Protein AF-A0A353YD18-F1 (afdb_monomer)

Sequence (126 aa):
MGLILHNTLSGTKETFEPLEAHHVRMYTCGPTVWNFAHVGNLRAFLFYDLLRRHLQVVGHRVTHVMNLTDIDDRILDQAMHANTTIAEYVKPYGAAFFADMAALRAQEAEHYPKATEHIPEMVAMV

pLDDT: mean 96.83, std 3.8, range [59.31, 98.75]

Solvent-accessible surface area (backbone atoms only — not comparable to full-atom values): 7366 Å² total; per-residue (Å²): 133,80,59,70,43,76,39,79,92,80,72,44,78,41,77,64,73,62,96,41,90,58,37,41,81,43,79,45,90,50,55,65,25,69,50,78,81,49,72,74,54,52,53,54,56,51,49,54,36,51,51,52,53,49,45,42,73,76,63,29,50,73,49,36,38,31,40,35,39,65,68,51,73,69,36,51,54,50,12,59,75,68,73,51,51,47,72,66,56,24,48,64,23,49,53,47,46,54,52,53,37,53,75,69,66,49,72,82,58,81,37,67,55,41,50,78,82,41,49,70,61,57,61,73,72,108

Structure (mmCIF, N/CA/C/O backbone):
data_AF-A0A353YD18-F1
#
_entry.id   AF-A0A353YD18-F1
#
loop_
_atom_site.group_PDB
_atom_site.id
_atom_site.type_symbol
_atom_site.label_atom_id
_atom_site.label_alt_id
_atom_site.label_comp_id
_atom_site.label_asym_id
_atom_site.label_entity_id
_atom_site.label_seq_id
_atom_site.pdbx_PDB_ins_code
_atom_site.Cartn_x
_atom_site.Cartn_y
_atom_site.Cartn_z
_atom_site.occupancy
_atom_site.B_iso_or_equiv
_atom_site.auth_seq_id
_atom_site.auth_comp_id
_atom_site.auth_asym_id
_atom_site.auth_atom_id
_atom_site.pdbx_PDB_model_num
ATOM 1 N N . MET A 1 1 ? -14.650 -0.190 25.017 1.00 59.31 1 MET A N 1
ATOM 2 C CA . MET A 1 1 ? -13.980 1.091 24.705 1.00 59.31 1 MET A CA 1
ATOM 3 C C . MET A 1 1 ? -13.838 1.165 23.193 1.00 59.31 1 MET A C 1
ATOM 5 O O . MET A 1 1 ? -13.402 0.169 22.630 1.00 59.31 1 MET A O 1
ATOM 9 N N . GLY A 1 2 ? -14.259 2.256 22.546 1.00 82.50 2 GLY A N 1
ATOM 10 C CA . GLY A 1 2 ? -14.096 2.421 21.094 1.00 82.50 2 GLY A CA 1
ATOM 11 C C . GLY A 1 2 ? -12.632 2.638 20.698 1.00 82.50 2 GLY A C 1
ATOM 12 O O . GLY A 1 2 ? -11.828 3.070 21.527 1.00 82.50 2 GLY A O 1
ATOM 13 N N . LEU A 1 3 ? -12.283 2.325 19.448 1.00 93.00 3 LEU A N 1
ATOM 14 C CA . LEU A 1 3 ? -10.973 2.644 18.876 1.00 93.00 3 LEU A CA 1
ATOM 15 C C . LEU A 1 3 ? -10.844 4.168 18.737 1.00 93.00 3 LEU A C 1
ATOM 17 O O . LEU A 1 3 ? -11.754 4.819 18.236 1.00 93.00 3 LEU A O 1
ATOM 21 N N . ILE A 1 4 ? -9.721 4.737 19.174 1.00 96.25 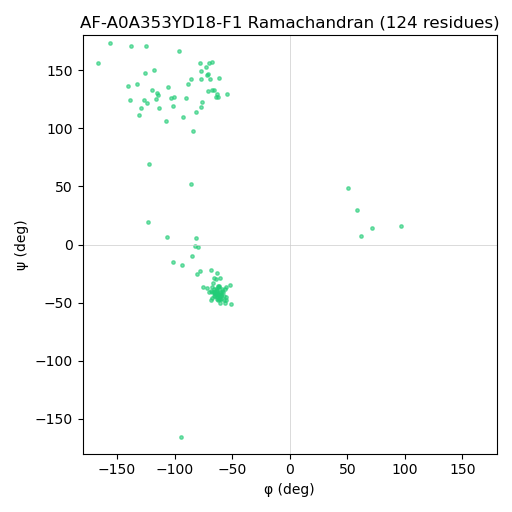4 ILE A N 1
ATOM 22 C CA . ILE A 1 4 ? -9.410 6.165 19.023 1.00 96.25 4 ILE A CA 1
ATOM 23 C C . ILE A 1 4 ? -8.180 6.284 18.127 1.00 96.25 4 ILE A C 1
ATOM 25 O O . ILE A 1 4 ? -7.138 5.700 18.434 1.00 96.25 4 ILE A O 1
ATOM 29 N N . LEU A 1 5 ? -8.287 7.050 17.043 1.00 96.25 5 LEU A N 1
ATOM 30 C CA . LEU A 1 5 ? -7.210 7.268 16.077 1.00 96.25 5 LEU A CA 1
ATOM 31 C C . LEU A 1 5 ? -6.823 8.745 16.036 1.00 96.25 5 LEU A C 1
ATOM 33 O O . LEU A 1 5 ? -7.641 9.625 16.281 1.00 96.25 5 LEU A O 1
ATOM 37 N N . HIS A 1 6 ? -5.558 9.028 15.732 1.00 97.88 6 HIS A N 1
ATOM 38 C CA . HIS A 1 6 ? -5.152 10.390 15.402 1.00 97.88 6 HIS A CA 1
ATOM 39 C C . HIS A 1 6 ? -5.598 10.706 13.972 1.00 97.88 6 HIS A C 1
ATOM 41 O O . HIS A 1 6 ? -5.150 10.047 13.035 1.00 97.88 6 HIS A O 1
ATOM 47 N N . ASN A 1 7 ?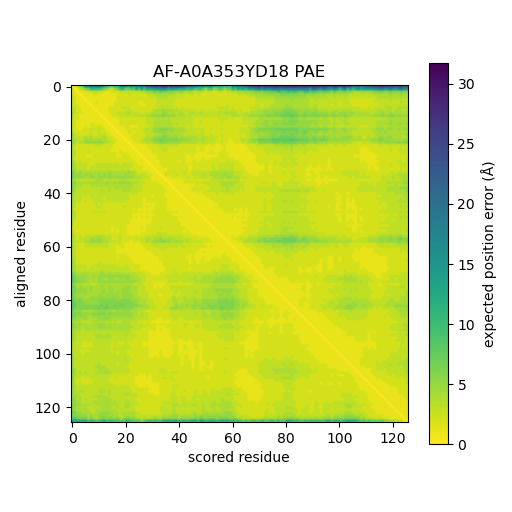 -6.467 11.701 13.816 1.00 98.25 7 ASN A N 1
ATOM 48 C CA . ASN A 1 7 ? -6.922 12.173 12.520 1.00 98.25 7 ASN A CA 1
ATOM 49 C C . ASN A 1 7 ? -6.024 13.328 12.063 1.00 98.25 7 ASN A C 1
ATOM 51 O O . ASN A 1 7 ? -6.076 14.427 12.613 1.00 98.25 7 ASN A O 1
ATOM 55 N N . THR A 1 8 ? -5.199 13.088 11.043 1.00 98.06 8 THR A N 1
ATOM 56 C CA . THR A 1 8 ? -4.292 14.106 10.493 1.00 98.06 8 THR A CA 1
ATOM 57 C C . THR A 1 8 ? -5.037 15.330 9.948 1.00 98.06 8 THR A C 1
ATOM 59 O O . THR A 1 8 ? -4.482 16.422 10.004 1.00 98.06 8 THR A O 1
ATOM 62 N N . LEU A 1 9 ? -6.285 15.188 9.477 1.00 97.75 9 LEU A N 1
ATOM 63 C CA . LEU A 1 9 ? -7.080 16.312 8.963 1.00 97.75 9 LEU A CA 1
ATOM 64 C C . LEU A 1 9 ? -7.422 17.330 10.061 1.00 97.75 9 LEU A C 1
ATOM 66 O O . LEU A 1 9 ? -7.360 18.532 9.818 1.00 97.75 9 LEU A O 1
ATOM 70 N N . SER A 1 10 ? -7.773 16.861 11.261 1.00 98.00 10 SER A N 1
ATOM 71 C CA . SER A 1 10 ? -8.089 17.733 12.401 1.00 98.00 10 SER A CA 1
ATOM 72 C C . SER A 1 10 ? -6.888 18.009 13.304 1.00 98.00 10 SER A C 1
ATOM 74 O O . SER A 1 10 ? -6.920 18.937 14.108 1.00 98.00 10 SER A O 1
ATOM 76 N N . GLY A 1 11 ? -5.835 17.191 13.214 1.00 98.19 11 GLY A N 1
ATOM 77 C CA . GLY A 1 11 ? -4.684 17.237 14.113 1.00 98.19 11 GLY A CA 1
ATOM 78 C C . GLY A 1 11 ? -4.988 16.724 15.524 1.00 98.19 11 GLY A C 1
ATOM 79 O O . GLY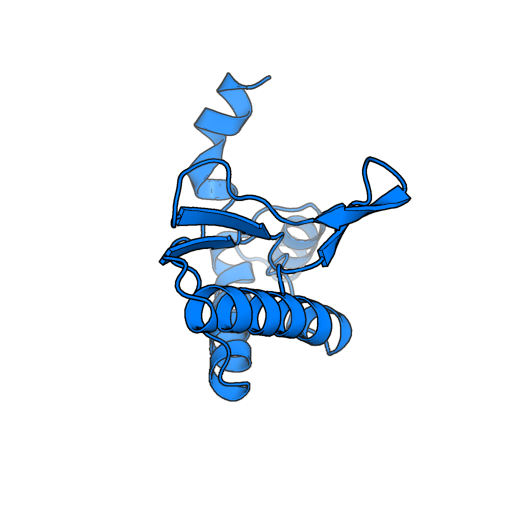 A 1 11 ? -4.194 16.944 16.440 1.00 98.19 11 GLY A O 1
ATOM 80 N N . THR A 1 12 ? -6.114 16.035 15.732 1.00 98.38 12 THR A N 1
ATOM 81 C CA . THR A 1 12 ? -6.559 15.579 17.058 1.00 98.38 12 THR A CA 1
ATOM 82 C C . THR A 1 12 ? -6.815 14.074 17.107 1.00 98.38 12 THR A C 1
ATOM 84 O O . THR A 1 12 ? -6.715 13.369 16.105 1.00 98.38 12 THR A O 1
ATOM 87 N N . LYS A 1 13 ? -7.046 13.539 18.312 1.00 98.19 13 LYS A N 1
ATOM 88 C CA . LYS A 1 13 ? -7.473 12.149 18.502 1.00 98.19 13 LYS A CA 1
ATOM 89 C C . LYS A 1 13 ? -8.997 12.094 18.482 1.00 98.19 13 LYS A C 1
ATOM 91 O O . LYS A 1 13 ? -9.630 12.775 19.281 1.00 98.19 13 LYS A O 1
ATOM 96 N N . GLU A 1 14 ? -9.553 11.251 17.627 1.00 97.94 14 GLU A N 1
ATOM 97 C CA . GLU A 1 14 ? -10.992 11.118 17.407 1.00 97.94 14 GLU A CA 1
ATOM 98 C C . GLU A 1 14 ? -11.431 9.667 17.596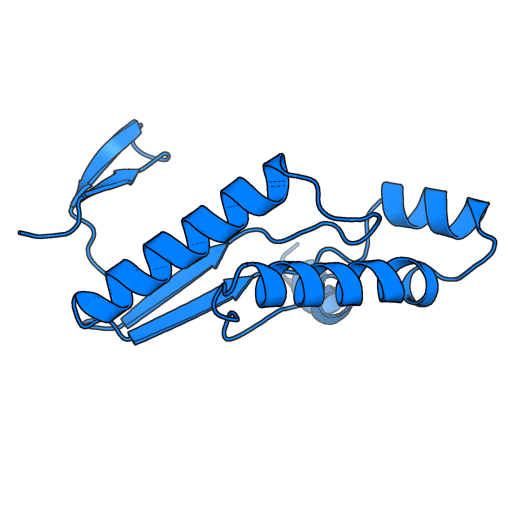 1.00 97.94 14 GLU A C 1
ATOM 100 O O . GLU A 1 14 ? -10.675 8.729 17.317 1.00 97.94 14 GLU A O 1
ATOM 105 N N . THR A 1 15 ? -12.658 9.477 18.080 1.00 96.62 15 THR A N 1
ATOM 106 C CA . THR A 1 15 ? -13.292 8.156 18.092 1.00 96.62 15 THR A CA 1
ATOM 107 C C . THR A 1 15 ? -13.486 7.698 16.652 1.00 96.62 15 THR A C 1
ATOM 109 O O . THR A 1 15 ? -14.056 8.416 15.836 1.00 96.62 15 THR A O 1
ATOM 112 N N . PHE A 1 16 ? -13.003 6.501 16.338 1.00 96.06 16 PHE A N 1
ATOM 113 C CA . PHE A 1 16 ? -13.209 5.895 15.035 1.00 96.06 16 PHE A CA 1
ATOM 114 C C . PHE A 1 16 ? -14.637 5.358 14.925 1.00 96.06 16 PHE A C 1
ATOM 116 O O . PHE A 1 16 ? -15.037 4.482 15.695 1.00 96.06 16 PHE A O 1
ATOM 123 N N . GLU A 1 17 ? -15.367 5.843 13.925 1.00 94.75 17 GLU A N 1
ATOM 124 C CA . GLU A 1 17 ? -16.694 5.356 13.561 1.00 94.75 17 GLU A CA 1
ATOM 125 C C . GLU A 1 17 ? -16.700 4.997 12.067 1.00 94.75 17 GLU A C 1
ATOM 127 O O . GLU A 1 17 ? -16.332 5.830 11.233 1.00 94.75 17 GLU A O 1
ATOM 132 N N . PRO A 1 18 ? -17.058 3.754 11.691 1.00 95.50 18 PRO A N 1
ATOM 133 C CA . PRO A 1 18 ? -17.093 3.370 10.290 1.00 95.50 18 PRO A CA 1
ATOM 134 C C . PRO A 1 18 ? -18.269 4.040 9.574 1.00 95.50 18 PRO A C 1
ATOM 136 O O . PRO A 1 18 ? -19.354 4.186 10.130 1.00 95.50 18 PRO A O 1
ATOM 139 N N . LEU A 1 19 ? -18.071 4.374 8.298 1.00 95.94 19 LEU A N 1
ATOM 140 C CA . LEU A 1 19 ? -19.125 4.954 7.460 1.00 95.94 19 LEU A CA 1
ATOM 141 C C . LEU A 1 19 ? -20.311 3.991 7.239 1.00 95.94 19 LEU A C 1
ATOM 143 O O . LEU A 1 19 ? -21.441 4.432 7.061 1.00 95.94 19 LE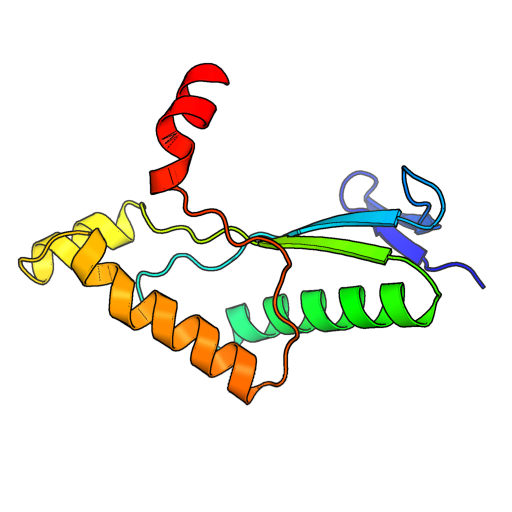U A O 1
ATOM 147 N N . GLU A 1 20 ? -20.056 2.682 7.242 1.00 96.19 20 GLU A N 1
ATOM 148 C CA . GLU A 1 20 ? -21.068 1.627 7.175 1.00 96.19 20 GLU A CA 1
ATOM 149 C C . GLU A 1 20 ? -20.956 0.757 8.433 1.00 96.19 20 GLU A C 1
ATOM 151 O O . GLU A 1 20 ? -19.859 0.348 8.823 1.00 96.19 20 GLU A O 1
ATOM 156 N N . ALA A 1 21 ? -22.084 0.458 9.082 1.00 94.50 21 ALA A N 1
ATOM 157 C CA . ALA A 1 21 ? -22.085 -0.341 10.303 1.00 94.50 21 ALA A CA 1
ATOM 158 C C . ALA A 1 21 ? -21.369 -1.686 10.082 1.00 94.50 21 ALA A C 1
ATOM 160 O O . ALA A 1 21 ? -21.652 -2.410 9.131 1.00 94.50 21 ALA A O 1
ATOM 161 N N . HIS A 1 22 ? -20.431 -2.018 10.973 1.00 94.00 22 HIS A N 1
ATOM 162 C CA . HIS A 1 22 ? -19.619 -3.243 10.922 1.00 94.00 22 HIS A CA 1
ATOM 163 C C . HIS A 1 22 ? -18.714 -3.410 9.685 1.00 94.00 22 HIS A C 1
ATOM 165 O O . HIS A 1 22 ? -18.061 -4.447 9.570 1.00 94.00 22 HIS A O 1
ATOM 171 N N . HIS A 1 23 ? -18.591 -2.406 8.809 1.00 98.06 23 HIS A N 1
ATOM 172 C CA . HIS A 1 23 ? -17.754 -2.482 7.613 1.00 98.06 23 HIS A CA 1
ATOM 173 C C . HIS A 1 23 ? -16.801 -1.287 7.495 1.00 98.06 23 HIS A C 1
ATOM 175 O O . HIS A 1 23 ? -17.204 -0.136 7.342 1.00 98.06 23 HIS A O 1
ATOM 181 N N . VAL A 1 24 ? -15.502 -1.580 7.522 1.00 98.19 24 VAL A N 1
ATOM 182 C CA . VAL A 1 24 ? -14.439 -0.594 7.328 1.00 98.19 24 VAL A CA 1
ATOM 183 C C . VAL A 1 24 ? -13.873 -0.721 5.923 1.00 98.19 24 VAL A C 1
ATOM 185 O O . VAL A 1 24 ? -13.415 -1.790 5.527 1.00 98.19 24 VAL A O 1
ATOM 188 N N . ARG A 1 25 ? -13.853 0.390 5.186 1.00 98.31 25 ARG A N 1
ATOM 189 C CA . ARG A 1 25 ? -13.127 0.514 3.918 1.00 98.31 25 ARG A CA 1
ATOM 190 C C . ARG A 1 25 ? -11.835 1.272 4.186 1.00 98.31 25 ARG A C 1
ATOM 192 O O . ARG A 1 25 ? -11.884 2.402 4.662 1.00 98.31 25 ARG A O 1
ATOM 199 N N . MET A 1 26 ? -10.702 0.638 3.917 1.00 98.19 26 MET A N 1
ATOM 200 C CA . MET A 1 26 ? -9.377 1.170 4.216 1.00 98.19 26 MET A CA 1
ATOM 201 C C . MET A 1 26 ? -8.548 1.215 2.937 1.00 98.19 26 MET A C 1
ATOM 203 O O . MET A 1 26 ? -8.322 0.183 2.315 1.00 98.19 26 MET A O 1
ATOM 207 N N . TYR A 1 27 ? -8.073 2.399 2.558 1.00 98.62 27 TYR A N 1
ATOM 208 C CA . TYR A 1 27 ? -7.066 2.556 1.511 1.00 98.62 27 TYR A CA 1
ATOM 209 C C . TYR A 1 27 ? -5.724 2.906 2.149 1.00 98.62 27 TYR A C 1
ATOM 211 O O . TYR A 1 27 ? -5.664 3.766 3.029 1.00 98.62 27 TYR A O 1
ATOM 219 N N . THR A 1 28 ? -4.648 2.269 1.697 1.00 98.31 28 THR A N 1
ATOM 220 C CA . THR A 1 28 ? -3.280 2.606 2.108 1.00 98.31 28 THR A CA 1
ATOM 221 C C . THR A 1 28 ? -2.384 2.712 0.889 1.00 98.31 28 THR A C 1
ATOM 223 O O . THR A 1 28 ? -2.437 1.839 0.025 1.00 98.31 28 THR A O 1
ATOM 226 N N . CYS A 1 29 ? -1.508 3.715 0.848 1.00 97.94 29 CYS A N 1
ATOM 227 C CA . CYS A 1 29 ? -0.490 3.782 -0.194 1.00 97.94 29 CYS A CA 1
ATOM 228 C C . CYS A 1 29 ? 0.446 2.568 -0.094 1.00 97.94 29 CYS A C 1
ATOM 230 O O . CYS A 1 29 ? 0.991 2.292 0.979 1.00 97.94 29 CYS A O 1
ATOM 232 N N . GLY A 1 30 ? 0.618 1.846 -1.197 1.00 97.00 30 GLY A N 1
ATOM 233 C CA . GLY A 1 30 ? 1.574 0.749 -1.297 1.00 97.00 30 GLY A CA 1
ATOM 234 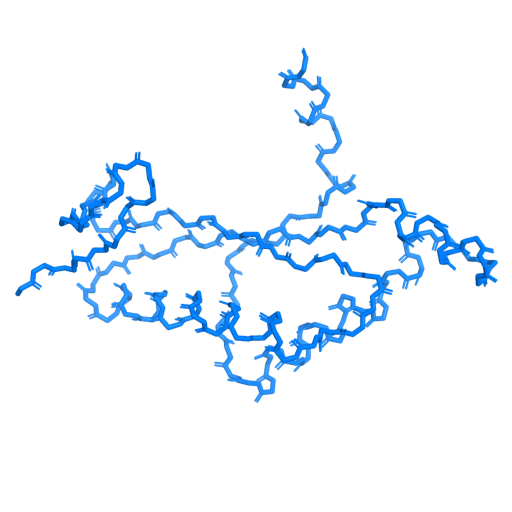C C . GLY A 1 30 ? 2.924 1.179 -1.882 1.00 97.00 30 GLY A C 1
ATOM 235 O O . GLY A 1 30 ? 3.247 2.371 -1.909 1.00 97.00 30 GLY A O 1
ATOM 236 N N . PRO A 1 31 ? 3.766 0.216 -2.291 1.00 97.31 31 PRO A N 1
ATOM 237 C CA . PRO A 1 31 ? 5.111 0.486 -2.780 1.00 97.31 31 PRO A CA 1
ATOM 238 C C . PRO A 1 31 ? 5.127 1.031 -4.214 1.00 97.31 31 PRO A C 1
ATOM 240 O O . PRO A 1 31 ? 4.335 0.626 -5.066 1.00 97.31 31 PRO A O 1
ATOM 243 N N . THR A 1 32 ? 6.133 1.856 -4.506 1.00 97.62 32 THR A N 1
ATOM 244 C CA . THR A 1 32 ? 6.641 2.019 -5.874 1.00 97.62 32 THR A CA 1
ATOM 245 C C . THR A 1 32 ? 7.596 0.871 -6.172 1.00 97.62 32 THR A C 1
ATOM 247 O O . THR A 1 32 ? 8.649 0.764 -5.541 1.00 97.62 32 THR A O 1
ATOM 250 N N . VAL A 1 33 ? 7.238 -0.002 -7.113 1.00 96.75 33 VAL A N 1
ATOM 251 C CA . VAL A 1 33 ? 7.903 -1.300 -7.344 1.00 96.75 33 VAL A CA 1
ATOM 252 C C . VAL A 1 33 ? 9.123 -1.191 -8.269 1.00 96.75 33 VAL A C 1
ATOM 254 O O . VAL A 1 33 ? 9.249 -1.909 -9.254 1.00 96.75 33 VAL A O 1
ATOM 257 N N . TRP A 1 34 ? 10.036 -0.273 -7.948 1.00 95.62 34 TRP A N 1
ATOM 258 C CA . TRP A 1 34 ? 11.270 -0.028 -8.713 1.00 95.62 34 TRP A CA 1
ATOM 259 C C . TRP A 1 34 ? 12.525 -0.662 -8.090 1.00 95.62 34 TRP A C 1
ATOM 261 O O . TRP A 1 34 ? 13.568 -0.728 -8.741 1.00 95.62 34 TRP A O 1
ATOM 271 N N . ASN A 1 35 ? 12.439 -1.073 -6.819 1.00 96.25 35 ASN A N 1
ATOM 272 C CA . ASN A 1 35 ? 13.504 -1.715 -6.050 1.00 96.25 35 ASN A CA 1
ATOM 273 C C . ASN A 1 35 ? 12.905 -2.554 -4.897 1.00 96.25 35 ASN A C 1
ATOM 275 O O . ASN A 1 35 ? 11.701 -2.496 -4.643 1.00 96.25 35 ASN A O 1
ATOM 279 N N . PHE A 1 36 ? 13.738 -3.314 -4.182 1.00 97.50 36 PHE A N 1
ATOM 280 C CA . PHE A 1 36 ? 13.352 -4.046 -2.972 1.00 97.50 36 PHE A CA 1
ATOM 281 C C . PHE A 1 36 ? 12.872 -3.105 -1.859 1.00 97.50 36 PHE A C 1
ATOM 283 O O . PHE A 1 36 ? 13.423 -2.017 -1.660 1.00 97.50 36 PHE A O 1
ATOM 290 N N . ALA A 1 37 ? 11.863 -3.543 -1.101 1.00 96.75 37 ALA A N 1
ATOM 291 C CA . ALA A 1 37 ? 11.340 -2.786 0.028 1.00 96.75 37 ALA A CA 1
ATOM 292 C C . ALA A 1 37 ? 12.391 -2.680 1.143 1.00 96.75 37 ALA A C 1
ATOM 294 O O . ALA A 1 37 ? 13.000 -3.666 1.554 1.00 96.75 37 ALA A O 1
ATOM 295 N N . HIS A 1 38 ? 12.584 -1.477 1.682 1.00 96.62 38 HIS A N 1
ATOM 296 C CA . HIS A 1 38 ? 13.472 -1.272 2.824 1.00 96.62 38 HIS A CA 1
ATOM 297 C C . HIS A 1 38 ? 12.688 -1.267 4.144 1.00 96.62 38 HIS A C 1
ATOM 299 O O . HIS A 1 38 ? 11.472 -1.070 4.168 1.00 96.62 38 HIS A O 1
ATOM 305 N N . VAL A 1 39 ? 13.388 -1.367 5.281 1.00 96.50 39 VAL A N 1
ATOM 306 C CA . VAL A 1 39 ? 12.772 -1.426 6.627 1.00 96.50 39 VAL A CA 1
ATOM 307 C C . VAL A 1 39 ? 11.776 -0.291 6.905 1.00 96.50 39 VAL A C 1
ATOM 309 O O . VAL A 1 39 ? 10.746 -0.505 7.539 1.00 96.50 39 VAL A O 1
ATOM 312 N N . GLY A 1 40 ? 12.033 0.912 6.379 1.00 96.00 40 GLY A N 1
ATOM 313 C CA . GLY A 1 40 ? 11.086 2.029 6.444 1.00 96.00 40 GLY A CA 1
ATOM 314 C C . GLY A 1 40 ? 9.730 1.751 5.775 1.00 96.00 40 GLY A C 1
ATOM 315 O O . GLY A 1 40 ? 8.705 2.085 6.364 1.00 96.00 40 GLY A O 1
ATOM 316 N N . ASN A 1 41 ? 9.701 1.105 4.600 1.00 96.50 41 ASN A N 1
ATOM 317 C CA . ASN A 1 41 ? 8.452 0.709 3.944 1.00 96.50 41 ASN A CA 1
ATOM 318 C C . ASN A 1 41 ? 7.757 -0.386 4.756 1.00 96.50 41 ASN A C 1
ATOM 320 O O . ASN A 1 41 ? 6.582 -0.262 5.089 1.00 96.50 41 ASN A O 1
ATOM 324 N N . LEU A 1 42 ? 8.517 -1.414 5.149 1.00 96.88 42 LEU A N 1
ATOM 325 C CA . LEU A 1 42 ? 7.997 -2.562 5.894 1.00 96.88 42 LEU A CA 1
ATOM 326 C C . LEU A 1 42 ? 7.356 -2.140 7.220 1.00 96.88 42 LEU A C 1
ATOM 328 O O . LEU A 1 42 ? 6.294 -2.640 7.577 1.00 96.88 42 LEU A O 1
ATOM 332 N N . ARG A 1 43 ? 7.934 -1.156 7.922 1.00 97.62 43 ARG A N 1
ATOM 333 C CA . ARG A 1 43 ? 7.327 -0.570 9.126 1.00 97.62 43 ARG A CA 1
ATOM 334 C C . ARG A 1 43 ? 5.928 -0.007 8.855 1.00 97.62 43 ARG A C 1
ATOM 336 O O . ARG A 1 43 ? 5.039 -0.203 9.679 1.00 97.62 43 ARG A O 1
ATOM 343 N N . ALA A 1 44 ? 5.737 0.710 7.747 1.00 96.88 44 ALA A N 1
ATOM 344 C CA . ALA A 1 44 ? 4.436 1.274 7.393 1.00 96.88 44 ALA A CA 1
ATOM 345 C C . ALA A 1 44 ? 3.428 0.166 7.060 1.00 96.88 44 ALA A C 1
ATOM 347 O O . ALA A 1 44 ? 2.328 0.152 7.608 1.00 96.88 44 ALA A O 1
ATOM 348 N N . PHE A 1 45 ? 3.832 -0.815 6.252 1.00 97.62 45 PHE A N 1
ATOM 349 C CA . PHE A 1 45 ? 2.962 -1.927 5.870 1.00 97.62 45 PHE A CA 1
ATOM 350 C C . PHE A 1 45 ? 2.558 -2.803 7.064 1.00 97.62 45 PHE A C 1
ATOM 352 O O . PHE A 1 45 ? 1.398 -3.193 7.176 1.00 97.62 45 PHE A O 1
ATOM 359 N N . LEU A 1 46 ? 3.473 -3.035 8.009 1.00 97.81 46 LEU A N 1
ATOM 360 C CA . LEU A 1 46 ? 3.171 -3.727 9.264 1.00 97.81 46 LEU A CA 1
ATOM 361 C C . LEU A 1 46 ? 2.226 -2.933 10.168 1.00 97.81 46 LEU A C 1
ATOM 363 O O . LEU A 1 46 ? 1.411 -3.524 10.872 1.00 97.81 46 LEU A O 1
ATOM 367 N N . PHE A 1 47 ? 2.299 -1.601 10.158 1.00 97.81 47 PHE A N 1
ATOM 368 C CA . PHE A 1 47 ? 1.315 -0.787 10.868 1.00 97.81 47 PHE A CA 1
ATOM 369 C C . PHE A 1 47 ? -0.084 -0.933 10.251 1.00 97.81 47 PHE A C 1
ATOM 371 O O . PHE A 1 47 ? -1.060 -1.068 10.989 1.00 97.81 47 PHE A O 1
ATOM 378 N N . TYR A 1 48 ? -0.186 -0.964 8.918 1.00 97.44 48 TYR A N 1
ATOM 379 C CA . TYR A 1 48 ? -1.457 -1.204 8.223 1.00 97.44 48 TYR A CA 1
ATOM 380 C C . TYR A 1 48 ? -2.035 -2.582 8.567 1.00 97.44 48 TYR A C 1
ATOM 382 O O . TYR A 1 48 ? -3.220 -2.682 8.885 1.00 97.44 48 TYR A O 1
ATOM 390 N N . ASP A 1 49 ? -1.194 -3.621 8.581 1.00 98.19 49 ASP A N 1
ATOM 391 C CA . ASP A 1 49 ? -1.571 -4.974 9.004 1.00 98.19 49 ASP A CA 1
ATOM 392 C C . ASP A 1 49 ? -2.063 -5.000 10.460 1.00 98.19 49 ASP A C 1
ATOM 394 O O . ASP A 1 49 ? -3.136 -5.531 10.748 1.00 98.19 49 ASP A O 1
ATOM 398 N N . LEU A 1 50 ? -1.339 -4.357 11.382 1.00 97.94 50 LEU A N 1
ATOM 399 C CA . LEU A 1 50 ? -1.738 -4.278 12.787 1.00 97.94 50 LEU A CA 1
ATOM 400 C C . LEU A 1 50 ? -3.101 -3.595 12.957 1.00 97.94 50 LEU A C 1
ATOM 402 O O . LEU A 1 50 ? -3.948 -4.087 13.708 1.00 97.94 50 LEU A O 1
ATOM 406 N N . LEU A 1 51 ? -3.328 -2.483 12.252 1.00 97.38 51 LEU A N 1
ATOM 407 C CA . LEU A 1 51 ? -4.607 -1.778 12.274 1.00 97.38 51 LEU A CA 1
ATOM 408 C C . LEU A 1 51 ? -5.732 -2.659 11.714 1.00 97.38 51 LEU A C 1
ATOM 410 O O . LEU A 1 51 ? -6.773 -2.792 12.358 1.00 97.38 51 LEU A O 1
ATOM 414 N N . ARG A 1 52 ? -5.510 -3.317 10.567 1.00 97.56 52 ARG A N 1
ATOM 415 C CA . ARG A 1 52 ? -6.470 -4.255 9.958 1.00 97.56 52 ARG A CA 1
ATOM 416 C C . ARG A 1 52 ? -6.846 -5.375 10.923 1.00 97.56 52 ARG A C 1
ATOM 418 O O . ARG A 1 52 ? -8.031 -5.612 11.149 1.00 97.56 52 ARG A O 1
ATOM 425 N N . ARG A 1 53 ? -5.854 -6.032 11.530 1.00 97.94 53 ARG A N 1
ATOM 426 C CA . ARG A 1 53 ? -6.066 -7.109 12.509 1.00 97.94 53 ARG A CA 1
ATOM 427 C C . ARG A 1 53 ? -6.856 -6.623 13.712 1.00 97.94 53 ARG A C 1
ATOM 429 O O . ARG A 1 53 ? -7.768 -7.312 14.158 1.00 97.94 53 ARG A O 1
ATOM 436 N N . HIS A 1 54 ? -6.533 -5.438 14.227 1.00 97.00 54 HIS A N 1
ATOM 437 C CA . HIS A 1 54 ? -7.265 -4.865 15.348 1.00 97.00 54 HIS A CA 1
ATOM 438 C C . HIS A 1 54 ? -8.739 -4.631 14.995 1.00 97.00 54 HIS A C 1
ATOM 440 O O . HIS A 1 54 ? -9.613 -5.060 15.745 1.00 97.00 54 HIS A O 1
ATOM 446 N N . LEU A 1 55 ? -9.018 -4.036 13.830 1.00 96.62 55 LEU A N 1
ATOM 447 C CA . LEU A 1 55 ? -10.379 -3.815 13.333 1.00 96.62 55 LEU A CA 1
ATOM 448 C C . LEU A 1 55 ? -11.165 -5.129 13.180 1.00 96.62 55 LEU A C 1
ATOM 450 O O . LEU A 1 55 ? -12.334 -5.194 13.558 1.00 96.62 55 LEU A O 1
ATOM 454 N N . GLN A 1 56 ? -10.518 -6.191 12.696 1.00 96.50 56 GLN A N 1
ATOM 455 C CA . GLN A 1 56 ? -11.126 -7.522 12.599 1.00 96.50 56 GLN A CA 1
ATOM 456 C C . GLN A 1 56 ? -11.446 -8.119 13.975 1.00 96.50 56 GLN A C 1
ATOM 458 O O . GLN A 1 56 ? -12.543 -8.636 14.179 1.00 96.50 56 GLN A O 1
ATOM 463 N N . VAL A 1 57 ? -10.522 -8.016 14.937 1.00 95.88 57 VAL A N 1
ATOM 464 C CA . VAL A 1 57 ? -10.712 -8.530 16.306 1.00 95.88 57 VAL A CA 1
ATOM 465 C C . VAL A 1 57 ? -11.876 -7.839 17.017 1.00 95.88 57 VAL A C 1
ATOM 467 O O . VAL A 1 57 ? -12.608 -8.493 17.756 1.00 95.88 57 VAL A O 1
ATOM 470 N N . VAL A 1 58 ? -12.087 -6.541 16.780 1.00 93.19 58 VAL A N 1
ATOM 471 C CA . VAL A 1 58 ? -13.220 -5.800 17.366 1.00 93.19 58 VAL A CA 1
ATOM 472 C C . VAL A 1 58 ? -14.542 -5.997 16.607 1.00 93.19 58 VAL A C 1
ATOM 474 O O . VAL A 1 58 ? -15.547 -5.390 16.966 1.00 93.19 58 VAL A O 1
ATOM 477 N N . GLY A 1 59 ? -14.568 -6.873 15.595 1.00 94.38 59 GLY A N 1
ATOM 478 C CA . GLY A 1 59 ? -15.791 -7.318 14.924 1.00 94.38 59 GLY A CA 1
ATOM 479 C C . GLY A 1 59 ? -16.137 -6.584 13.629 1.00 94.38 59 GLY A C 1
ATOM 480 O O . GLY A 1 59 ? -17.273 -6.691 13.166 1.00 94.38 59 GLY A O 1
ATOM 481 N N . HIS A 1 60 ? -15.202 -5.843 13.027 1.00 97.00 60 HIS A N 1
ATOM 482 C CA . HIS A 1 60 ? -15.421 -5.251 11.708 1.00 97.00 60 HIS A CA 1
ATOM 483 C C . HIS A 1 60 ? -15.023 -6.203 10.5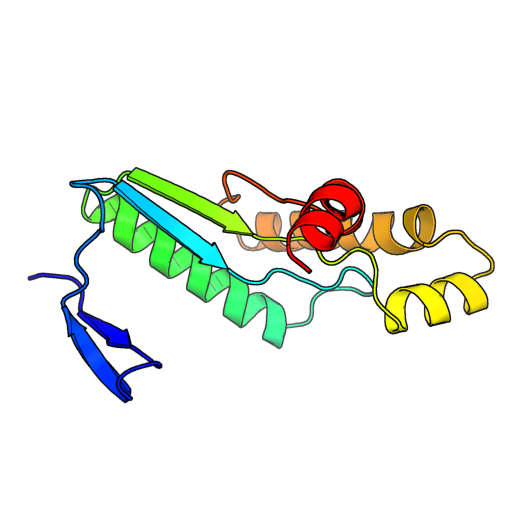79 1.00 97.00 60 HIS A C 1
ATOM 485 O O . HIS A 1 60 ? -13.942 -6.794 10.581 1.00 97.00 60 HIS A O 1
ATOM 491 N N . ARG A 1 61 ? -15.852 -6.253 9.533 1.00 97.62 61 ARG A N 1
ATOM 492 C CA . ARG A 1 61 ? -15.393 -6.644 8.199 1.00 97.62 61 ARG A CA 1
ATOM 493 C C . ARG A 1 61 ? -14.521 -5.516 7.656 1.00 97.62 61 ARG A C 1
ATOM 495 O O . ARG A 1 61 ? -14.927 -4.357 7.704 1.00 97.62 61 ARG A O 1
ATOM 502 N N . VAL A 1 62 ? -13.348 -5.840 7.123 1.00 98.19 62 VAL A N 1
ATOM 503 C CA . VAL A 1 62 ? -12.441 -4.853 6.523 1.00 98.19 62 VAL A CA 1
ATOM 504 C C . VAL A 1 62 ? -12.314 -5.145 5.033 1.00 98.19 62 VAL A C 1
ATOM 506 O O . VAL A 1 62 ? -12.061 -6.286 4.667 1.00 98.19 62 VAL A O 1
ATOM 509 N N . THR A 1 63 ? -12.494 -4.122 4.200 1.00 98.62 63 THR A N 1
ATOM 510 C CA . THR A 1 63 ? -12.070 -4.122 2.796 1.00 98.62 63 THR A CA 1
ATOM 511 C C . THR A 1 63 ? -10.865 -3.197 2.689 1.00 98.62 63 THR A C 1
ATOM 513 O O . THR A 1 63 ? -11.000 -1.976 2.799 1.00 98.62 63 THR A O 1
ATOM 516 N N . HIS A 1 64 ? -9.686 -3.780 2.531 1.00 98.69 64 HIS A N 1
ATOM 517 C CA . HIS A 1 64 ? -8.404 -3.109 2.397 1.00 98.69 64 HIS A CA 1
ATOM 518 C C . HIS A 1 64 ? -7.990 -3.065 0.924 1.00 98.69 64 HIS A C 1
ATOM 520 O O . HIS A 1 64 ? -7.946 -4.081 0.235 1.00 98.69 64 HIS A O 1
ATOM 526 N N . VAL A 1 65 ? -7.679 -1.864 0.448 1.00 98.75 65 VAL A N 1
ATOM 527 C CA . VAL A 1 65 ? -7.092 -1.607 -0.867 1.00 98.75 65 VAL A CA 1
ATOM 528 C C . VAL A 1 65 ? -5.687 -1.042 -0.670 1.00 98.75 65 VAL A C 1
ATOM 530 O O . VAL A 1 65 ? -5.506 -0.072 0.071 1.00 98.75 65 VAL A O 1
ATOM 533 N N . MET A 1 66 ? -4.698 -1.628 -1.340 1.00 98.50 66 MET A N 1
ATOM 534 C CA . MET A 1 66 ? -3.318 -1.143 -1.344 1.00 98.50 66 MET A CA 1
ATOM 535 C C . MET A 1 66 ? -2.804 -1.069 -2.775 1.00 98.50 66 MET A C 1
ATOM 537 O O . MET A 1 66 ? -2.610 -2.095 -3.410 1.00 98.50 66 MET A O 1
ATOM 541 N N . ASN A 1 67 ? -2.571 0.129 -3.300 1.00 98.50 67 ASN A N 1
ATOM 542 C CA . ASN A 1 67 ? -2.104 0.259 -4.678 1.00 98.50 67 ASN A CA 1
ATOM 543 C C . ASN A 1 67 ? -0.675 -0.283 -4.865 1.00 98.50 67 ASN A C 1
ATOM 545 O O . ASN A 1 67 ? 0.124 -0.295 -3.931 1.00 98.50 67 ASN A O 1
ATOM 549 N N . LEU A 1 68 ? -0.332 -0.653 -6.095 1.00 97.88 68 LEU A N 1
ATOM 550 C CA . LEU A 1 68 ? 1.048 -0.866 -6.526 1.00 97.88 68 LEU A CA 1
ATOM 551 C C . LEU A 1 68 ? 1.400 0.210 -7.551 1.00 97.88 68 LEU A C 1
ATOM 553 O O . LEU A 1 68 ? 0.783 0.286 -8.614 1.00 97.88 68 LEU A O 1
ATOM 557 N N . THR A 1 69 ? 2.382 1.053 -7.240 1.00 98.12 69 THR A N 1
ATOM 558 C CA . THR A 1 69 ? 2.846 2.071 -8.186 1.00 98.12 69 THR A CA 1
ATOM 559 C C . THR A 1 69 ? 3.868 1.437 -9.126 1.00 98.12 69 THR A C 1
ATOM 561 O O . THR A 1 69 ? 5.040 1.286 -8.778 1.00 98.12 69 THR A O 1
ATOM 564 N N . ASP A 1 70 ? 3.402 1.033 -10.305 1.00 97.44 70 ASP A N 1
ATOM 565 C CA . ASP A 1 70 ? 4.162 0.341 -11.354 1.00 97.44 70 ASP A CA 1
ATOM 566 C C . ASP A 1 70 ? 4.495 1.229 -12.568 1.00 97.44 70 ASP A C 1
ATOM 568 O O . ASP A 1 70 ? 5.075 0.764 -13.549 1.00 97.44 70 ASP A O 1
ATOM 572 N N . ILE A 1 71 ? 4.185 2.522 -12.472 1.00 96.75 71 ILE A N 1
ATOM 573 C CA . ILE A 1 71 ? 4.629 3.576 -13.383 1.00 96.75 71 ILE A CA 1
ATOM 574 C C . ILE A 1 71 ? 5.011 4.813 -12.562 1.00 96.75 71 ILE A C 1
ATOM 576 O O . ILE A 1 71 ? 4.235 5.284 -11.735 1.00 96.75 71 ILE A O 1
ATOM 580 N N . ASP A 1 72 ? 6.244 5.281 -12.743 1.00 96.88 72 ASP A N 1
ATOM 581 C CA . ASP A 1 72 ? 6.857 6.416 -12.043 1.00 96.88 72 ASP A CA 1
ATOM 582 C C . ASP A 1 72 ? 8.139 6.820 -12.791 1.00 96.88 72 ASP A C 1
ATOM 584 O O . ASP A 1 72 ? 8.749 5.976 -13.460 1.00 96.88 72 ASP A O 1
ATOM 588 N N . ASP A 1 73 ? 8.592 8.066 -12.645 1.00 96.62 73 ASP A N 1
ATOM 589 C CA . ASP A 1 73 ? 9.824 8.561 -13.278 1.00 96.62 73 ASP A CA 1
ATOM 590 C C . ASP A 1 73 ? 11.047 7.694 -12.934 1.00 96.62 73 ASP A C 1
ATOM 592 O O . ASP A 1 73 ? 11.888 7.426 -13.794 1.00 96.62 73 ASP A O 1
ATOM 596 N N . ARG A 1 74 ? 11.134 7.180 -11.697 1.00 95.44 74 ARG A N 1
ATOM 597 C CA . ARG A 1 74 ? 12.230 6.285 -11.286 1.00 95.44 74 ARG A CA 1
ATOM 598 C C . ARG A 1 74 ? 12.176 4.939 -11.993 1.00 95.44 74 ARG A C 1
ATOM 600 O O . ARG A 1 74 ? 13.217 4.374 -12.307 1.00 95.44 74 ARG A O 1
ATOM 607 N N . ILE A 1 75 ? 10.974 4.411 -12.223 1.00 97.19 75 ILE A N 1
ATOM 608 C CA . ILE A 1 75 ? 10.788 3.148 -12.947 1.00 97.19 75 ILE A CA 1
ATOM 609 C C . ILE A 1 75 ? 11.226 3.331 -14.398 1.00 97.19 75 ILE A C 1
ATOM 611 O O . ILE A 1 75 ? 11.938 2.481 -14.926 1.00 97.19 75 ILE A O 1
ATOM 615 N N . LEU A 1 76 ? 10.834 4.446 -15.023 1.00 96.81 76 LEU A N 1
ATOM 616 C CA . LEU A 1 76 ? 11.208 4.762 -16.398 1.00 96.81 76 LEU A CA 1
ATOM 617 C C . LEU A 1 76 ? 12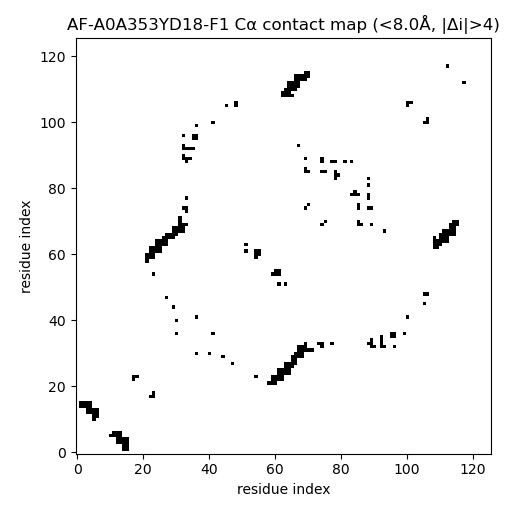.729 4.870 -16.554 1.00 96.81 76 LEU A C 1
ATOM 619 O O . LEU A 1 76 ? 13.300 4.202 -17.414 1.00 96.81 76 LEU A O 1
ATOM 623 N N . ASP A 1 77 ? 13.381 5.651 -15.691 1.00 97.25 77 ASP A N 1
ATOM 624 C CA . ASP A 1 77 ? 14.834 5.831 -15.703 1.00 97.25 77 ASP A CA 1
ATOM 625 C C . ASP A 1 77 ? 15.582 4.497 -15.561 1.00 97.25 77 ASP A C 1
ATOM 627 O O . ASP A 1 77 ? 16.485 4.182 -16.340 1.00 97.25 77 ASP A O 1
ATOM 631 N N . GLN A 1 78 ? 15.181 3.662 -14.603 1.00 97.19 78 GLN A N 1
ATOM 632 C CA . GLN A 1 78 ? 15.859 2.390 -14.371 1.00 97.19 78 GLN A CA 1
ATOM 633 C C . GLN A 1 78 ? 15.587 1.358 -15.471 1.00 97.19 78 GLN A C 1
ATOM 635 O O . GLN A 1 78 ? 16.504 0.641 -15.873 1.00 97.19 78 GLN A O 1
ATOM 640 N N . ALA A 1 79 ? 14.366 1.305 -16.010 1.00 97.31 79 ALA A N 1
ATOM 641 C CA . ALA A 1 79 ? 14.042 0.436 -17.138 1.00 97.31 79 ALA A CA 1
ATOM 642 C C . ALA A 1 79 ? 14.851 0.815 -18.392 1.00 97.31 79 ALA A C 1
ATOM 644 O O . ALA A 1 79 ? 15.364 -0.069 -19.082 1.00 97.31 79 ALA A O 1
ATOM 645 N N . MET A 1 80 ? 15.041 2.117 -18.642 1.00 97.12 80 MET A N 1
ATOM 646 C CA . MET A 1 80 ? 15.906 2.613 -19.717 1.00 97.12 80 MET A CA 1
ATOM 647 C C . MET A 1 80 ? 17.365 2.193 -19.512 1.00 97.12 80 MET A C 1
ATOM 649 O O . MET A 1 80 ? 17.974 1.650 -20.433 1.00 97.12 80 MET A O 1
ATOM 653 N N . HIS A 1 81 ? 17.918 2.379 -18.309 1.00 97.00 81 HIS A N 1
ATOM 654 C CA . HIS A 1 81 ? 19.285 1.953 -17.986 1.00 97.00 81 HIS A CA 1
ATOM 655 C C . HIS A 1 81 ? 19.486 0.436 -18.116 1.00 97.00 81 HIS A C 1
ATOM 657 O O . HIS A 1 81 ? 20.538 -0.014 -18.569 1.00 97.00 81 HIS A O 1
ATOM 663 N N . ALA A 1 82 ? 18.476 -0.353 -17.750 1.00 96.38 82 ALA A N 1
ATOM 664 C CA . ALA A 1 82 ? 18.483 -1.808 -17.866 1.00 96.38 82 ALA A CA 1
ATOM 665 C C . ALA A 1 82 ? 18.118 -2.321 -19.276 1.00 96.38 82 ALA A C 1
ATOM 667 O O . ALA A 1 82 ? 18.130 -3.531 -19.498 1.00 96.38 82 ALA A O 1
ATOM 668 N N . ASN A 1 83 ? 17.816 -1.425 -20.225 1.00 97.44 83 ASN A N 1
ATOM 669 C CA . ASN A 1 83 ? 17.399 -1.743 -21.593 1.00 97.44 83 ASN A CA 1
ATOM 670 C C . ASN A 1 83 ? 16.237 -2.760 -21.650 1.00 97.44 83 ASN A C 1
ATOM 672 O O . ASN A 1 83 ? 16.289 -3.756 -22.373 1.00 97.44 83 ASN A O 1
ATOM 676 N N . THR A 1 84 ? 15.194 -2.514 -20.854 1.00 97.44 84 THR A N 1
ATOM 677 C CA . THR A 1 84 ? 13.997 -3.362 -20.725 1.00 97.44 84 THR A CA 1
ATOM 678 C C . THR A 1 84 ? 12.728 -2.503 -20.681 1.00 97.44 84 THR A C 1
ATOM 680 O O . THR A 1 84 ? 12.792 -1.275 -20.602 1.00 97.44 84 THR A O 1
ATOM 683 N N . THR A 1 85 ? 11.550 -3.121 -20.752 1.00 97.12 85 THR A N 1
ATOM 684 C CA . THR A 1 85 ? 10.279 -2.403 -20.577 1.00 97.12 85 THR A CA 1
ATOM 685 C C . THR A 1 85 ? 9.991 -2.130 -19.097 1.00 97.12 85 THR A C 1
ATOM 687 O O . THR A 1 85 ? 10.438 -2.873 -18.225 1.00 97.12 85 THR A O 1
ATOM 690 N N . ILE A 1 86 ? 9.177 -1.111 -18.785 1.00 96.25 86 ILE A N 1
ATOM 691 C CA . ILE A 1 86 ? 8.750 -0.848 -17.396 1.00 96.25 86 ILE A CA 1
ATOM 692 C C . ILE A 1 86 ? 8.069 -2.073 -16.768 1.00 96.25 86 ILE A C 1
ATOM 694 O O . ILE A 1 86 ? 8.324 -2.394 -15.614 1.00 96.25 86 ILE A O 1
ATOM 698 N N . ALA A 1 87 ? 7.268 -2.808 -17.548 1.00 95.88 87 ALA A N 1
ATOM 699 C CA . ALA A 1 87 ? 6.528 -3.973 -17.076 1.00 95.88 87 ALA A CA 1
ATOM 700 C C . ALA A 1 87 ? 7.459 -5.137 -16.702 1.00 95.88 87 ALA A C 1
ATOM 702 O O . ALA A 1 87 ? 7.249 -5.811 -15.693 1.00 95.88 87 ALA A O 1
ATOM 703 N N . GLU A 1 88 ? 8.503 -5.367 -17.498 1.00 97.38 88 GLU A N 1
ATOM 704 C CA . GLU A 1 88 ? 9.537 -6.359 -17.198 1.00 97.38 88 GLU A CA 1
ATOM 705 C C . GLU A 1 88 ? 10.403 -5.924 -16.014 1.00 97.38 88 GLU A C 1
ATOM 707 O O . GLU A 1 88 ? 10.689 -6.746 -15.142 1.00 97.38 88 GLU A O 1
ATOM 712 N N . TYR A 1 89 ? 10.754 -4.636 -15.948 1.00 97.69 89 TYR A N 1
ATOM 713 C CA . TYR A 1 89 ? 11.583 -4.070 -14.888 1.00 97.69 89 TYR A CA 1
ATOM 714 C C . TYR A 1 89 ? 10.937 -4.205 -13.502 1.00 97.69 89 TYR A C 1
ATOM 716 O O . TYR A 1 89 ? 11.588 -4.633 -12.552 1.00 97.69 89 TYR A O 1
ATOM 724 N N . VAL A 1 90 ? 9.645 -3.884 -13.371 1.00 97.81 90 VAL A N 1
ATOM 725 C CA . VAL A 1 90 ? 8.952 -3.884 -12.067 1.00 97.81 90 VAL A CA 1
ATOM 726 C C . VAL A 1 90 ? 8.570 -5.278 -11.570 1.00 97.81 90 VAL A C 1
ATOM 728 O O . VAL A 1 90 ? 8.391 -5.486 -10.367 1.00 97.81 90 VAL A O 1
ATOM 731 N N . LYS A 1 91 ? 8.440 -6.257 -12.476 1.00 97.31 91 LYS A N 1
ATOM 732 C CA . LYS A 1 91 ? 7.981 -7.621 -12.170 1.00 97.31 91 LYS A CA 1
ATOM 733 C C . LYS A 1 91 ? 8.732 -8.290 -11.004 1.00 97.31 91 LYS A C 1
ATOM 735 O O . LYS A 1 91 ? 8.050 -8.785 -10.101 1.00 97.31 91 LYS A O 1
ATOM 740 N N . PRO A 1 92 ? 10.082 -8.336 -10.970 1.00 97.94 92 PRO A N 1
ATOM 741 C CA . PRO A 1 92 ? 10.804 -8.941 -9.850 1.00 97.94 92 PRO A CA 1
ATOM 742 C C . PRO A 1 92 ? 10.558 -8.216 -8.522 1.00 97.94 92 PRO A C 1
ATOM 744 O O . PRO A 1 92 ? 10.429 -8.875 -7.494 1.00 97.94 92 PRO A O 1
ATOM 747 N N . TYR A 1 93 ? 10.435 -6.887 -8.528 1.00 98.12 93 TYR A N 1
ATOM 748 C CA . TYR A 1 93 ? 10.243 -6.099 -7.308 1.00 98.12 93 TYR A CA 1
ATOM 749 C C . TYR A 1 93 ? 8.824 -6.212 -6.752 1.00 98.12 93 TYR A C 1
ATOM 751 O O . TYR A 1 93 ? 8.650 -6.305 -5.539 1.00 98.12 93 TYR A O 1
ATOM 759 N N . GLY A 1 94 ? 7.813 -6.289 -7.623 1.00 97.50 94 GLY A N 1
ATOM 760 C CA . GLY A 1 94 ? 6.447 -6.614 -7.212 1.00 97.50 94 GLY A CA 1
ATOM 761 C C . GLY A 1 94 ? 6.371 -7.992 -6.552 1.00 97.50 94 GLY A C 1
ATOM 762 O O . GLY A 1 94 ? 5.815 -8.124 -5.465 1.00 97.50 94 GLY A O 1
ATOM 763 N N . ALA A 1 95 ? 6.993 -9.011 -7.156 1.00 98.25 95 ALA A N 1
ATOM 764 C CA . ALA A 1 95 ? 7.052 -10.352 -6.573 1.00 98.25 95 ALA A CA 1
ATOM 765 C C . ALA A 1 95 ? 7.815 -10.379 -5.235 1.00 98.25 95 ALA A C 1
ATOM 767 O O . ALA A 1 95 ? 7.363 -11.018 -4.284 1.00 98.25 95 ALA A O 1
ATOM 768 N N . ALA A 1 96 ? 8.938 -9.661 -5.145 1.00 98.31 96 ALA A N 1
ATOM 769 C CA . ALA A 1 96 ? 9.720 -9.548 -3.919 1.00 98.31 96 ALA A CA 1
ATOM 770 C C . ALA A 1 96 ? 8.922 -8.888 -2.787 1.00 98.31 96 ALA A C 1
ATOM 772 O O . ALA A 1 96 ? 8.925 -9.402 -1.675 1.00 98.31 96 ALA A O 1
ATOM 773 N N . PHE A 1 97 ? 8.166 -7.824 -3.077 1.00 98.25 97 PHE A N 1
ATOM 774 C CA . PHE A 1 97 ? 7.291 -7.188 -2.093 1.00 98.25 97 PHE A CA 1
ATOM 775 C C . PHE A 1 97 ? 6.297 -8.184 -1.473 1.00 98.25 97 PHE A C 1
ATOM 777 O O . PHE A 1 97 ? 6.185 -8.257 -0.250 1.00 98.25 97 PHE A O 1
ATOM 784 N N . PHE A 1 98 ? 5.613 -8.995 -2.287 1.00 98.25 98 PHE A N 1
ATOM 785 C CA . PHE A 1 98 ? 4.691 -10.008 -1.761 1.00 98.25 98 PHE A CA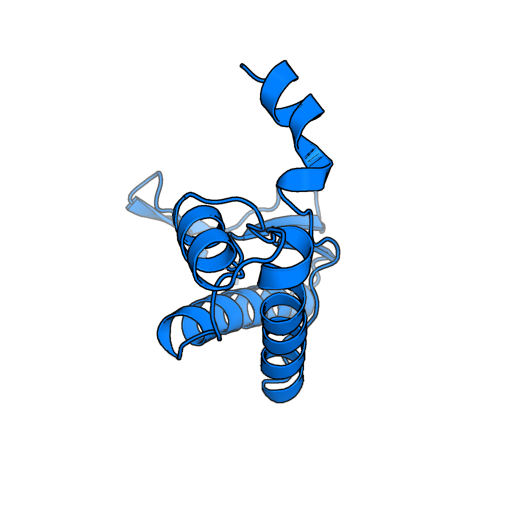 1
ATOM 786 C C . PHE A 1 98 ? 5.414 -11.099 -0.960 1.00 98.25 98 PHE A C 1
ATOM 788 O O . PHE A 1 98 ? 4.916 -11.520 0.084 1.00 98.25 98 PHE A O 1
ATOM 795 N N . ALA A 1 99 ? 6.603 -11.521 -1.399 1.00 98.50 99 ALA A N 1
ATOM 796 C CA . ALA A 1 99 ? 7.420 -12.481 -0.659 1.00 98.50 99 ALA A CA 1
ATOM 797 C C . ALA A 1 99 ? 7.856 -11.935 0.715 1.00 98.50 99 ALA A C 1
ATOM 799 O O . ALA A 1 99 ? 7.753 -12.649 1.714 1.00 98.50 99 ALA A O 1
ATOM 800 N N . ASP A 1 100 ? 8.271 -10.668 0.787 1.00 98.19 100 ASP A N 1
ATOM 801 C CA . ASP A 1 100 ? 8.649 -9.996 2.034 1.00 98.19 100 ASP A CA 1
ATOM 802 C C . ASP A 1 100 ? 7.454 -9.889 2.991 1.00 98.19 100 ASP A C 1
ATOM 804 O O . ASP A 1 100 ? 7.561 -10.211 4.178 1.00 98.19 100 ASP A O 1
ATOM 808 N N . MET A 1 101 ? 6.286 -9.494 2.479 1.00 98.12 101 MET A N 1
ATOM 809 C CA . MET A 1 101 ? 5.058 -9.398 3.273 1.00 98.12 101 MET A CA 1
ATOM 810 C C . MET A 1 101 ? 4.613 -10.764 3.810 1.00 98.12 101 MET A C 1
ATOM 812 O O . MET A 1 101 ? 4.245 -10.875 4.984 1.00 98.12 101 MET A O 1
ATOM 816 N N . ALA A 1 102 ? 4.725 -11.819 2.998 1.00 98.19 102 ALA A N 1
ATOM 817 C CA . ALA A 1 102 ? 4.464 -13.189 3.426 1.00 98.19 102 ALA A CA 1
ATOM 818 C C . ALA A 1 102 ? 5.465 -13.660 4.498 1.00 98.19 102 ALA A C 1
ATOM 820 O O . ALA A 1 102 ? 5.058 -14.246 5.505 1.00 98.19 102 ALA A O 1
ATOM 821 N N . ALA A 1 103 ? 6.758 -13.357 4.338 1.00 98.19 103 ALA A N 1
ATOM 822 C CA . ALA A 1 103 ? 7.794 -13.681 5.323 1.00 98.19 103 ALA A CA 1
ATOM 823 C C . ALA A 1 103 ? 7.547 -12.987 6.674 1.00 98.19 103 ALA A C 1
ATOM 825 O O . ALA A 1 103 ? 7.763 -13.578 7.735 1.00 98.19 103 ALA A O 1
ATOM 826 N N . LEU A 1 104 ? 7.019 -11.762 6.640 1.00 97.75 104 LEU A N 1
ATOM 827 C CA . LEU A 1 104 ? 6.601 -11.000 7.817 1.00 97.75 104 LEU A CA 1
ATOM 828 C C . LEU A 1 104 ? 5.230 -11.408 8.372 1.00 97.75 104 LEU A C 1
ATOM 830 O O . LEU A 1 104 ? 4.810 -10.879 9.402 1.00 97.75 104 LEU A O 1
ATOM 834 N N . ARG A 1 105 ? 4.541 -12.362 7.730 1.00 98.06 105 ARG A N 1
ATOM 835 C CA . ARG A 1 105 ? 3.196 -12.831 8.098 1.00 98.06 105 ARG A CA 1
ATOM 836 C C . ARG A 1 105 ? 2.145 -11.717 8.092 1.00 98.06 105 ARG A C 1
ATOM 838 O O . ARG A 1 105 ? 1.175 -11.784 8.852 1.00 98.06 105 ARG A O 1
ATOM 845 N N . ALA A 1 106 ? 2.327 -10.703 7.256 1.00 97.75 106 ALA A N 1
ATOM 846 C CA . ALA A 1 106 ? 1.306 -9.692 7.035 1.00 97.75 106 ALA A CA 1
ATOM 847 C C . ALA A 1 106 ? 0.132 -10.293 6.248 1.00 97.75 106 ALA A C 1
ATOM 849 O O . ALA A 1 106 ? 0.313 -11.198 5.433 1.00 97.75 106 ALA A O 1
ATOM 850 N N . GLN A 1 107 ? -1.081 -9.823 6.517 1.00 97.19 107 GLN A N 1
ATOM 851 C CA . GLN A 1 107 ? -2.263 -10.228 5.768 1.00 97.19 107 GLN A CA 1
ATOM 852 C C . GLN A 1 107 ? -2.294 -9.515 4.414 1.00 97.19 107 GLN A C 1
ATOM 854 O O . GLN A 1 107 ? -1.965 -8.333 4.317 1.00 97.19 107 GLN A O 1
ATOM 859 N N . GLU A 1 108 ? -2.732 -10.231 3.381 1.00 96.94 108 GLU A N 1
ATOM 860 C CA . GLU A 1 108 ? -2.985 -9.635 2.073 1.00 96.94 108 GLU A CA 1
ATOM 861 C C . GLU A 1 108 ? -4.209 -8.708 2.126 1.00 96.94 108 GLU A C 1
ATOM 863 O O . GLU A 1 108 ? -5.196 -8.980 2.822 1.00 96.94 108 GLU A O 1
ATOM 868 N N . ALA A 1 109 ? -4.121 -7.603 1.390 1.00 97.81 109 ALA A N 1
ATOM 869 C CA . ALA A 1 109 ? -5.238 -6.719 1.109 1.00 97.81 109 ALA A CA 1
ATOM 870 C C . ALA A 1 109 ? -6.185 -7.385 0.103 1.00 97.81 109 ALA A C 1
ATOM 872 O O . ALA A 1 109 ? -5.768 -8.185 -0.733 1.00 97.81 109 ALA A O 1
ATOM 873 N N . GLU A 1 110 ? -7.465 -7.030 0.152 1.00 98.19 110 GLU A N 1
ATOM 874 C CA . GLU A 1 110 ? -8.471 -7.563 -0.767 1.00 98.19 110 GLU A CA 1
ATOM 875 C C . GLU A 1 110 ? -8.220 -7.125 -2.219 1.00 98.19 110 GLU A C 1
ATOM 877 O O . GLU A 1 110 ? -8.567 -7.855 -3.149 1.00 98.19 110 GLU A O 1
ATOM 882 N N . HIS A 1 111 ? -7.607 -5.953 -2.424 1.00 98.38 111 HIS A N 1
ATOM 883 C CA . HIS A 1 111 ? -7.304 -5.429 -3.755 1.00 98.38 111 HIS A CA 1
ATOM 884 C C . HIS A 1 111 ? -5.933 -4.749 -3.825 1.00 98.38 111 HIS A C 1
ATOM 886 O O . HIS A 1 111 ? -5.599 -3.913 -2.980 1.00 98.38 111 HIS A O 1
ATOM 892 N N . TYR A 1 112 ? -5.202 -5.045 -4.905 1.00 98.25 112 TYR A N 1
ATOM 893 C CA . TYR A 1 112 ? -3.908 -4.447 -5.239 1.00 98.25 112 TYR A CA 1
ATOM 894 C C . TYR A 1 112 ? -3.920 -3.767 -6.618 1.00 98.25 112 TYR A C 1
ATOM 896 O O . TYR A 1 112 ? -3.309 -4.287 -7.554 1.00 98.25 112 TYR A O 1
ATOM 904 N N . PRO A 1 113 ? -4.640 -2.641 -6.788 1.00 98.25 113 PRO A N 1
ATOM 905 C CA . PRO A 1 113 ? -4.737 -1.971 -8.081 1.00 98.25 113 PRO A CA 1
ATOM 906 C C . PRO A 1 113 ? -3.365 -1.463 -8.532 1.00 98.25 113 PRO A C 1
ATOM 908 O O . PRO A 1 113 ? -2.676 -0.767 -7.776 1.00 98.25 113 PRO A O 1
ATOM 911 N N . LYS A 1 114 ? -2.974 -1.790 -9.765 1.00 97.94 114 LYS A N 1
ATOM 912 C CA . LYS A 1 114 ? -1.782 -1.217 -10.394 1.00 97.94 114 LYS A CA 1
ATOM 913 C C . LYS A 1 114 ? -2.116 0.107 -11.057 1.00 97.94 114 LYS A C 1
ATOM 915 O O . LYS A 1 114 ? -3.176 0.249 -11.660 1.00 97.94 114 LYS A O 1
ATOM 920 N N . ALA A 1 115 ? -1.202 1.065 -10.990 1.00 97.38 115 ALA A N 1
ATOM 921 C CA . ALA A 1 115 ? -1.412 2.364 -11.616 1.00 97.38 115 ALA A CA 1
ATOM 922 C C . ALA A 1 115 ? -1.610 2.241 -13.141 1.00 97.38 115 ALA A C 1
ATOM 924 O O . ALA A 1 115 ? -2.512 2.875 -13.689 1.00 97.38 115 ALA A O 1
ATOM 925 N N . THR A 1 116 ? -0.847 1.375 -13.816 1.00 96.81 116 THR A N 1
ATOM 926 C CA . THR A 1 116 ? -0.981 1.159 -15.271 1.00 96.81 116 THR A CA 1
ATOM 927 C C . THR A 1 116 ? -2.339 0.589 -15.699 1.00 96.81 116 THR A C 1
ATOM 929 O O . THR A 1 116 ? -2.767 0.821 -16.829 1.00 96.81 116 THR A O 1
ATOM 932 N N . GLU A 1 117 ? -3.044 -0.110 -14.806 1.00 97.69 117 GLU A N 1
ATOM 933 C CA . GLU A 1 117 ? -4.344 -0.740 -15.075 1.00 97.69 117 GLU A CA 1
ATOM 934 C C . GLU A 1 117 ? -5.525 0.234 -14.905 1.00 97.69 117 GLU A C 1
ATOM 936 O O . GLU A 1 117 ? -6.633 -0.088 -15.325 1.00 97.69 117 GLU A O 1
ATOM 941 N N . HIS A 1 118 ? -5.287 1.429 -14.349 1.00 97.81 118 HIS A N 1
ATOM 942 C CA . HIS A 1 118 ? -6.322 2.423 -14.035 1.00 97.81 118 HIS A CA 1
ATOM 943 C C . HIS A 1 118 ? -6.099 3.790 -14.706 1.00 97.81 118 HIS A C 1
ATOM 945 O O . HIS A 1 118 ? -6.638 4.809 -14.270 1.00 97.81 118 HIS A O 1
ATOM 951 N N . ILE A 1 119 ? -5.287 3.843 -15.770 1.00 97.00 119 ILE A N 1
ATOM 952 C CA . ILE A 1 119 ? -5.052 5.076 -16.543 1.00 97.00 119 ILE A CA 1
ATOM 953 C C . ILE A 1 119 ? -6.367 5.692 -17.064 1.00 97.00 119 ILE A C 1
ATOM 955 O O . ILE A 1 119 ? -6.523 6.905 -16.923 1.00 97.00 119 ILE A O 1
ATOM 959 N N . PRO A 1 120 ? -7.327 4.932 -17.637 1.00 98.00 120 PRO A N 1
ATOM 960 C CA . PRO A 1 120 ? -8.586 5.515 -18.105 1.00 98.00 120 PRO A CA 1
ATOM 961 C C . PRO A 1 120 ? -9.369 6.241 -17.002 1.00 98.00 120 PRO A C 1
ATOM 963 O O . PRO A 1 120 ? -9.888 7.329 -17.237 1.00 98.00 120 PRO A O 1
ATOM 966 N N . GLU A 1 121 ? -9.420 5.679 -15.795 1.00 98.00 121 GLU A N 1
ATOM 967 C CA . GLU A 1 121 ? -10.079 6.278 -14.634 1.00 98.00 121 GLU A CA 1
ATOM 968 C C . GLU A 1 121 ? -9.346 7.531 -14.152 1.00 98.00 121 GLU A C 1
ATOM 970 O O . GLU A 1 121 ? -9.995 8.523 -13.820 1.00 98.00 121 GLU A O 1
ATOM 975 N N . MET A 1 122 ? -8.007 7.517 -14.160 1.00 97.50 122 MET A N 1
ATOM 976 C CA . MET A 1 122 ? -7.206 8.709 -13.856 1.00 97.50 122 MET A CA 1
ATOM 977 C C . MET A 1 122 ? -7.485 9.835 -14.856 1.00 97.50 122 MET A C 1
ATOM 979 O O . MET A 1 122 ? -7.666 10.975 -14.442 1.00 97.50 122 MET A O 1
ATOM 983 N N . VAL A 1 123 ? -7.562 9.521 -16.155 1.00 97.88 123 VAL A N 1
ATOM 984 C CA . VAL A 1 123 ? -7.877 10.494 -17.215 1.00 97.88 123 VAL A CA 1
ATOM 985 C C . VAL A 1 123 ? -9.297 11.035 -17.065 1.00 97.88 123 VAL A C 1
ATOM 987 O O . VAL A 1 123 ? -9.500 12.227 -17.226 1.00 97.88 123 VAL A O 1
ATOM 990 N N . ALA A 1 124 ? -10.275 10.188 -16.739 1.00 98.19 124 ALA A N 1
ATOM 991 C CA . ALA A 1 124 ? -11.666 10.609 -16.570 1.00 98.19 124 ALA A CA 1
ATOM 992 C C . ALA A 1 124 ? -11.898 11.511 -15.342 1.00 98.19 124 ALA A C 1
ATOM 994 O O . ALA A 1 124 ? -12.911 12.206 -15.279 1.00 98.19 124 ALA A O 1
ATOM 995 N N . MET A 1 125 ? -11.002 11.462 -14.352 1.00 97.00 125 MET A N 1
ATOM 996 C CA . MET A 1 125 ? -11.070 12.279 -13.139 1.00 97.00 125 MET A CA 1
ATOM 997 C C . MET A 1 125 ? -10.546 13.712 -13.346 1.00 97.00 125 MET A C 1
ATOM 999 O O . MET A 1 125 ? -10.929 14.599 -12.581 1.00 97.00 125 MET A O 1
ATOM 1003 N N . VAL A 1 126 ? -9.659 13.921 -14.325 1.00 91.06 126 VAL A N 1
ATOM 1004 C CA . VAL A 1 126 ? -9.006 15.210 -14.634 1.00 91.06 126 VAL A CA 1
ATOM 1005 C C . VAL A 1 126 ? -9.822 15.996 -15.653 1.00 91.06 126 VAL A C 1
ATOM 1007 O O . VAL A 1 126 ? -9.983 17.217 -15.432 1.00 91.06 126 VAL A O 1
#

Mean predicted aligned error: 2.87 Å

Foldseek 3Di:
DADWDQDPVVRGIDGDDAPDPLEHEEEDEADAQQDADDPVRVVVLVVVLVVCVVSVVVRHDYQYEYEYELDDPSLVVVCVVVVHDSVVNSVVSVVNVVVVCVVVVRDDHPYYHYPVNCVVVVVVVD

Radius of gyration: 16.97 Å; Cα contacts (8 Å, |Δi|>4): 156; chains: 1; bounding box: 41×31×46 Å

Secondary structure (DSSP, 8-state):
---EEEETTTTEEEE---SBTTEEEEEE---BTTSPPPHHHHHHHHHHHHHHHHHHHTT-EEEEEE-BB---HHHHHHHHHTTS-HHHHHHHHHHHHHHHHHHTTPPPPSB--BGGGGHHHHHHH-

Nearest PDB structures (foldseek):
  8qhp-assembly1_B  TM=9.786E-01  e=1.044E-13  Pyrococcus furiosus DSM 3638
  3tqo-assembly1_A  TM=9.789E-01  e=5.038E-12  Coxiella burnetii
  1u0b-assembly1_B  TM=9.804E-01  e=5.362E-11  Escherichia coli
  1li7-assembly1_A  TM=9.820E-01  e=5.726E-11  Escherichia coli
  3c8z-assembly1_A  TM=9.656E-01  e=1.633E-09  unclassified